Protein AF-A0A7K1LTD5-F1 (afdb_monomer)

Foldseek 3Di:
DEEEFDAFDADPPPRDTDHDDDPPDDDDQAREACLVVAEAEELEYYYHADDAAREYHAPHEYENPNEEYAEAHNHEYEHAHYEYCAEYHEEYQEYEYNYAYEHVAEYEYHHAAEYEAQEEDEYLAYYHYHHPYYHYNYYYYYNDDD

Structure (mmCIF, N/CA/C/O backbone):
data_AF-A0A7K1LTD5-F1
#
_entry.id   AF-A0A7K1LTD5-F1
#
loop_
_atom_site.group_PDB
_atom_site.id
_atom_site.type_symbol
_atom_site.label_atom_id
_atom_site.label_alt_id
_atom_site.label_comp_id
_atom_site.label_asym_id
_atom_site.label_entity_id
_atom_site.label_seq_id
_atom_site.pdbx_PDB_ins_code
_atom_site.Cartn_x
_atom_site.Cartn_y
_atom_site.Cartn_z
_atom_site.occupancy
_atom_site.B_iso_or_equiv
_atom_site.auth_seq_id
_atom_site.auth_comp_id
_atom_site.auth_asym_id
_atom_site.auth_atom_id
_atom_site.pdbx_PDB_model_num
ATOM 1 N N . LEU A 1 1 ? 5.982 10.758 5.565 1.00 96.06 1 LEU A N 1
ATOM 2 C CA . LEU A 1 1 ? 6.857 9.742 4.943 1.00 96.06 1 LEU A CA 1
ATOM 3 C C . LEU A 1 1 ? 6.566 9.716 3.449 1.00 96.06 1 LEU A C 1
ATOM 5 O O . LEU A 1 1 ? 5.401 9.625 3.089 1.00 96.06 1 LEU A O 1
ATOM 9 N N . ASN A 1 2 ? 7.588 9.840 2.602 1.00 97.12 2 ASN A N 1
ATOM 10 C CA . ASN A 1 2 ? 7.452 9.738 1.147 1.00 97.12 2 ASN A CA 1
ATOM 11 C C . ASN A 1 2 ? 8.400 8.646 0.652 1.00 97.12 2 ASN A C 1
ATOM 13 O O . ASN A 1 2 ? 9.583 8.683 0.981 1.00 97.12 2 ASN A O 1
ATOM 17 N N . ILE A 1 3 ? 7.879 7.695 -0.115 1.00 97.06 3 ILE A N 1
ATOM 18 C CA . ILE A 1 3 ? 8.631 6.577 -0.680 1.00 97.06 3 ILE A CA 1
ATOM 19 C C . ILE A 1 3 ? 8.418 6.594 -2.192 1.00 97.06 3 ILE A C 1
ATOM 21 O O . ILE A 1 3 ? 7.280 6.607 -2.657 1.00 97.06 3 ILE A O 1
ATOM 25 N N . VAL A 1 4 ? 9.508 6.600 -2.954 1.00 97.81 4 VAL A N 1
ATOM 26 C CA . VAL A 1 4 ? 9.491 6.495 -4.417 1.00 97.81 4 VAL A CA 1
ATOM 27 C C . VAL A 1 4 ? 10.386 5.327 -4.806 1.00 97.81 4 VAL A C 1
ATOM 29 O O . VAL A 1 4 ? 11.533 5.262 -4.373 1.00 97.81 4 VAL A O 1
ATOM 32 N N . THR A 1 5 ? 9.858 4.399 -5.597 1.00 96.56 5 THR A N 1
ATOM 33 C CA . THR A 1 5 ? 10.560 3.187 -6.034 1.00 96.56 5 THR A CA 1
ATOM 34 C C . THR A 1 5 ? 10.411 2.957 -7.531 1.00 96.56 5 THR A C 1
ATOM 36 O O . THR A 1 5 ? 9.515 3.506 -8.177 1.00 96.56 5 THR A O 1
ATOM 39 N N . GLY A 1 6 ? 11.323 2.158 -8.082 1.00 94.75 6 GLY A N 1
ATOM 40 C CA . GLY A 1 6 ? 11.500 1.994 -9.520 1.00 94.75 6 GLY A CA 1
ATOM 41 C C . GLY A 1 6 ? 12.453 3.032 -10.111 1.00 94.75 6 GLY A C 1
ATOM 42 O O . GLY A 1 6 ? 13.082 3.830 -9.405 1.00 94.75 6 GLY A O 1
ATOM 43 N N . ARG A 1 7 ? 12.561 3.022 -11.438 1.00 94.12 7 ARG A N 1
ATOM 44 C CA . ARG A 1 7 ? 13.466 3.894 -12.196 1.00 94.12 7 ARG A CA 1
ATOM 45 C C . ARG A 1 7 ? 12.773 5.227 -12.474 1.00 94.12 7 ARG A C 1
ATOM 47 O O . ARG A 1 7 ? 11.889 5.297 -13.321 1.00 94.12 7 ARG A O 1
ATOM 54 N N . ASN A 1 8 ? 13.178 6.276 -11.760 1.00 96.62 8 ASN A N 1
ATOM 55 C CA . ASN A 1 8 ? 12.505 7.577 -11.776 1.00 96.62 8 ASN A CA 1
ATOM 56 C C . ASN A 1 8 ? 13.487 8.739 -11.893 1.00 96.62 8 ASN A C 1
ATOM 58 O O . ASN A 1 8 ? 14.579 8.681 -11.329 1.00 96.62 8 ASN A O 1
ATOM 62 N N . ASP A 1 9 ? 13.039 9.813 -12.533 1.00 96.88 9 ASP A N 1
ATOM 63 C CA . ASP A 1 9 ? 13.539 11.157 -12.260 1.00 96.88 9 ASP A CA 1
ATOM 64 C C . ASP A 1 9 ? 12.668 11.757 -11.146 1.00 96.88 9 ASP A C 1
ATOM 66 O O . ASP A 1 9 ? 11.441 11.796 -11.264 1.00 96.88 9 ASP A O 1
ATOM 70 N N . VAL A 1 10 ? 13.286 12.168 -10.035 1.00 97.38 10 VAL A N 1
ATOM 71 C CA . VAL A 1 10 ? 12.576 12.678 -8.850 1.00 97.38 10 VAL A CA 1
ATOM 72 C C . VAL A 1 10 ? 12.950 14.134 -8.617 1.00 97.38 10 VAL A C 1
ATOM 74 O O . VAL A 1 10 ? 14.118 14.456 -8.406 1.00 97.38 10 VAL A O 1
ATOM 77 N N . GLN A 1 11 ? 11.954 15.017 -8.633 1.00 96.69 11 GLN A N 1
ATOM 78 C CA . GLN A 1 11 ? 12.154 16.427 -8.299 1.00 96.69 11 GLN A CA 1
ATOM 79 C C . GLN A 1 11 ? 12.475 16.576 -6.808 1.00 96.69 11 GLN A C 1
ATOM 81 O O . GLN A 1 11 ? 11.756 16.052 -5.962 1.00 96.69 11 GLN A O 1
ATOM 86 N N . ALA A 1 12 ? 13.554 17.280 -6.469 1.00 92.88 12 ALA A N 1
ATOM 87 C CA . ALA A 1 12 ? 14.058 17.330 -5.094 1.00 92.88 12 ALA A CA 1
ATOM 88 C C . ALA A 1 12 ? 13.129 18.073 -4.114 1.00 92.88 12 ALA A C 1
ATOM 90 O O . ALA A 1 12 ? 13.107 17.760 -2.927 1.00 92.88 12 ALA A O 1
ATOM 91 N N . ASP A 1 13 ? 12.371 19.050 -4.604 1.00 93.56 13 ASP A N 1
ATOM 92 C CA . ASP A 1 13 ? 11.492 19.920 -3.823 1.00 93.56 13 ASP A CA 1
ATOM 93 C C . ASP A 1 13 ? 10.087 19.328 -3.631 1.00 93.56 13 ASP A C 1
ATOM 95 O O . ASP A 1 13 ? 9.557 19.310 -2.521 1.00 93.56 13 ASP A O 1
ATOM 99 N N . SER A 1 14 ? 9.489 18.811 -4.703 1.00 93.69 14 SER A N 1
ATOM 100 C CA . SER A 1 14 ? 8.123 18.280 -4.719 1.00 93.69 14 SER A CA 1
ATOM 101 C C . SER A 1 14 ? 8.067 16.770 -4.478 1.00 93.69 14 SER A C 1
ATOM 103 O O . SER A 1 14 ? 7.018 16.211 -4.133 1.00 93.69 14 SER A O 1
ATOM 105 N N . LEU A 1 15 ? 9.197 16.083 -4.670 1.00 94.38 15 LEU A N 1
ATOM 106 C CA . LEU A 1 15 ? 9.303 14.627 -4.730 1.00 94.38 15 LEU A CA 1
ATOM 107 C C . LEU A 1 15 ? 8.423 14.015 -5.833 1.00 94.38 15 LEU A C 1
ATOM 109 O O . LEU A 1 15 ? 8.119 12.822 -5.781 1.00 94.38 15 LEU A O 1
ATOM 113 N N . GLN A 1 16 ? 7.975 14.810 -6.810 1.00 94.56 16 GLN A N 1
ATOM 114 C CA . GLN A 1 16 ? 7.241 14.303 -7.962 1.00 94.56 16 GLN A CA 1
ATOM 115 C C . GLN A 1 16 ? 8.140 13.332 -8.732 1.00 94.56 16 GLN A C 1
ATOM 117 O O . GLN A 1 16 ? 9.281 13.664 -9.057 1.00 94.56 16 GLN A O 1
ATOM 122 N N . ALA A 1 17 ? 7.623 12.129 -8.981 1.00 96.12 17 ALA A N 1
ATOM 123 C CA . ALA A 1 17 ? 8.336 11.061 -9.662 1.00 96.12 17 ALA A CA 1
ATOM 124 C C . ALA A 1 17 ? 7.844 10.947 -11.105 1.00 96.12 17 ALA A C 1
ATOM 126 O O . ALA A 1 17 ? 6.652 10.741 -11.338 1.00 96.12 17 ALA A O 1
ATOM 127 N N . THR A 1 18 ? 8.769 11.045 -12.053 1.00 95.81 18 THR A N 1
ATOM 128 C CA . THR A 1 18 ? 8.518 10.773 -13.467 1.00 95.81 18 THR A CA 1
ATOM 129 C C . THR A 1 18 ? 9.187 9.445 -13.825 1.00 95.81 18 THR A C 1
ATOM 131 O O . THR A 1 18 ? 10.414 9.345 -13.711 1.00 95.81 18 THR A O 1
ATOM 134 N N . PRO A 1 19 ? 8.427 8.417 -14.246 1.00 95.38 19 PRO A N 1
ATOM 135 C CA . PRO A 1 19 ? 9.000 7.132 -14.628 1.00 95.38 19 PRO A CA 1
ATOM 136 C C . PRO A 1 19 ? 9.976 7.281 -15.799 1.00 95.38 19 PRO A C 1
ATOM 138 O O . PRO A 1 19 ? 9.684 7.960 -16.785 1.00 95.38 19 PRO A O 1
ATOM 141 N N . ARG A 1 20 ? 11.120 6.600 -15.724 1.00 94.44 20 ARG A N 1
ATOM 142 C CA . ARG A 1 20 ? 12.072 6.493 -16.836 1.00 94.44 20 ARG A CA 1
ATOM 143 C C . ARG A 1 20 ? 11.725 5.287 -17.707 1.00 94.44 20 ARG A C 1
ATOM 145 O O . ARG A 1 20 ? 11.269 4.258 -17.212 1.00 94.44 20 ARG A O 1
ATOM 152 N N . ALA A 1 21 ? 11.994 5.391 -19.008 1.00 91.44 21 ALA A N 1
ATOM 153 C CA . ALA A 1 21 ? 11.824 4.277 -19.940 1.00 91.44 21 ALA A CA 1
ATOM 154 C C . ALA A 1 21 ? 12.672 3.070 -19.518 1.00 91.44 21 ALA A C 1
ATOM 156 O O . ALA A 1 21 ? 13.802 3.256 -19.063 1.00 91.44 21 ALA A O 1
ATOM 157 N N . ALA A 1 22 ? 12.150 1.852 -19.691 1.00 88.50 22 ALA A N 1
ATOM 158 C CA . ALA A 1 22 ? 12.885 0.616 -19.419 1.00 88.50 22 ALA A CA 1
ATOM 159 C C . ALA A 1 22 ? 14.226 0.592 -20.178 1.00 88.50 22 ALA A C 1
ATOM 161 O O . ALA A 1 22 ? 14.280 0.951 -21.350 1.00 88.50 22 ALA A O 1
ATOM 162 N N . ASP A 1 23 ? 15.303 0.172 -19.514 1.00 88.94 23 ASP A N 1
ATOM 163 C CA . ASP A 1 23 ? 16.643 0.012 -20.105 1.00 88.94 23 ASP A CA 1
ATOM 164 C C . ASP A 1 23 ? 16.991 -1.450 -20.420 1.00 88.94 23 ASP A C 1
ATOM 166 O O . ASP A 1 23 ? 18.111 -1.743 -20.828 1.00 88.94 23 ASP A O 1
ATOM 170 N N . GLY A 1 24 ? 16.031 -2.361 -20.246 1.00 88.75 24 GLY A N 1
ATOM 171 C CA . GLY A 1 24 ? 16.214 -3.789 -20.491 1.00 88.75 24 GLY A CA 1
ATOM 172 C C . GLY A 1 24 ? 16.905 -4.544 -19.354 1.00 88.75 24 GLY A C 1
ATOM 173 O O . GLY A 1 24 ? 17.174 -5.730 -19.528 1.00 88.75 24 GLY A O 1
ATOM 174 N N . SER A 1 25 ? 17.175 -3.911 -18.204 1.00 91.25 25 SER A N 1
ATOM 175 C CA . SER A 1 25 ? 17.629 -4.642 -17.019 1.00 91.25 25 SER A CA 1
ATOM 176 C C . SER A 1 25 ? 16.548 -5.597 -16.505 1.00 91.25 25 SER A C 1
ATOM 178 O O . SER A 1 25 ? 15.349 -5.345 -16.661 1.00 91.25 25 SER A O 1
ATOM 180 N N . GLU A 1 26 ? 16.964 -6.675 -15.840 1.00 92.81 26 GLU A N 1
ATOM 181 C CA . GLU A 1 26 ? 16.027 -7.529 -15.109 1.00 92.81 26 GLU A CA 1
ATOM 182 C C . GLU A 1 26 ? 15.292 -6.720 -14.035 1.00 92.81 26 GLU A C 1
ATOM 184 O O . GLU A 1 26 ? 15.887 -5.893 -13.339 1.00 92.81 26 GLU A O 1
ATOM 189 N N . LYS A 1 27 ? 13.985 -6.963 -13.913 1.00 93.19 27 LYS A N 1
ATOM 190 C CA . LYS A 1 27 ? 13.146 -6.311 -12.910 1.00 93.19 27 LYS A CA 1
ATOM 191 C C . LYS A 1 27 ? 13.160 -7.116 -11.612 1.00 93.19 27 LYS A C 1
ATOM 193 O O . LYS A 1 27 ? 13.033 -8.344 -11.671 1.00 93.19 27 LYS A O 1
ATOM 198 N N . PRO A 1 28 ? 13.241 -6.469 -10.439 1.00 94.62 28 PRO A N 1
ATOM 199 C CA . PRO A 1 28 ? 13.011 -7.166 -9.183 1.00 94.62 28 PRO A CA 1
ATOM 200 C C . PRO A 1 28 ? 11.557 -7.655 -9.103 1.00 94.62 28 PRO A C 1
ATOM 202 O 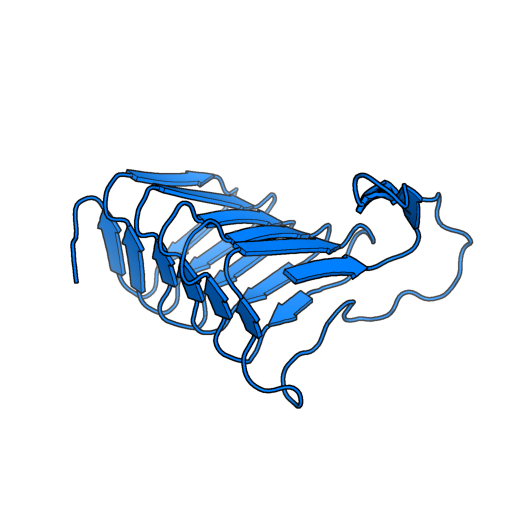O . PRO A 1 28 ? 10.661 -7.098 -9.733 1.00 94.62 28 PRO A O 1
ATOM 205 N N . GLN A 1 29 ? 11.301 -8.677 -8.284 1.00 95.25 29 GLN A N 1
ATOM 206 C CA . GLN A 1 29 ? 9.926 -9.131 -8.030 1.00 95.25 29 GLN A CA 1
ATOM 207 C C . GLN A 1 29 ? 9.130 -8.103 -7.218 1.00 95.25 29 GLN A C 1
ATOM 209 O O . GLN A 1 29 ? 7.948 -7.876 -7.473 1.00 95.25 29 GLN A O 1
ATOM 214 N N . LEU A 1 30 ? 9.789 -7.485 -6.234 1.00 97.19 30 LEU A N 1
ATOM 215 C CA . LEU A 1 30 ? 9.204 -6.501 -5.335 1.00 97.19 30 LEU A CA 1
ATOM 216 C C . LEU A 1 30 ? 10.056 -5.233 -5.319 1.00 97.19 30 LEU A C 1
ATOM 218 O O . LEU A 1 30 ? 11.272 -5.294 -5.150 1.00 97.19 30 LEU A O 1
ATOM 222 N N . ALA A 1 31 ? 9.398 -4.086 -5.439 1.00 95.94 31 ALA A N 1
ATOM 223 C CA . ALA A 1 31 ? 9.984 -2.769 -5.239 1.00 95.94 31 ALA A CA 1
ATOM 224 C C . ALA A 1 31 ? 10.191 -2.489 -3.746 1.00 95.94 31 ALA A C 1
ATOM 226 O O . ALA A 1 31 ? 11.135 -1.806 -3.356 1.00 95.94 31 ALA A O 1
ATOM 227 N N . ILE A 1 32 ? 9.293 -3.022 -2.912 1.00 96.50 32 ILE A N 1
ATOM 228 C CA . ILE A 1 32 ? 9.342 -2.938 -1.454 1.00 96.50 32 ILE A CA 1
ATOM 229 C C . ILE A 1 32 ? 8.902 -4.283 -0.889 1.00 96.50 32 ILE A C 1
ATOM 231 O O . ILE A 1 32 ? 7.855 -4.807 -1.274 1.00 96.50 32 ILE A O 1
ATOM 235 N N . ASP A 1 33 ? 9.664 -4.784 0.077 1.00 96.75 33 ASP A N 1
ATOM 236 C CA . ASP A 1 33 ? 9.241 -5.845 0.980 1.00 96.75 33 ASP A CA 1
ATOM 237 C C . ASP A 1 33 ? 9.504 -5.411 2.425 1.00 96.75 33 ASP A C 1
ATOM 239 O O . ASP A 1 33 ? 10.648 -5.344 2.874 1.00 96.75 33 ASP A O 1
ATOM 243 N N . SER A 1 34 ? 8.439 -5.075 3.153 1.00 95.00 34 SER A N 1
ATOM 244 C CA . SER A 1 34 ? 8.548 -4.568 4.523 1.00 95.00 34 SER A CA 1
ATOM 245 C C . SER A 1 34 ? 8.539 -5.666 5.593 1.00 95.00 34 SER A C 1
ATOM 247 O O . SER A 1 34 ? 8.468 -5.342 6.777 1.00 95.00 34 SER A O 1
ATOM 249 N N . SER A 1 35 ? 8.610 -6.954 5.229 1.00 93.69 35 SER A N 1
ATOM 250 C CA . SER A 1 35 ? 8.456 -8.065 6.187 1.00 93.69 35 SER A CA 1
ATOM 251 C C . SER A 1 35 ? 9.480 -8.073 7.319 1.00 93.69 35 SER A C 1
ATOM 253 O O . SER A 1 35 ? 9.188 -8.575 8.399 1.00 93.69 35 SER A O 1
ATOM 255 N N . ALA A 1 36 ? 10.669 -7.515 7.086 1.00 92.31 36 ALA A N 1
ATOM 256 C CA . ALA A 1 36 ? 11.726 -7.391 8.090 1.00 92.31 36 ALA A CA 1
ATOM 257 C C . ALA A 1 36 ? 11.823 -5.984 8.710 1.00 92.31 36 ALA A C 1
ATOM 259 O O . ALA A 1 36 ? 12.658 -5.761 9.581 1.00 92.31 36 ALA A O 1
ATOM 260 N N . LEU A 1 37 ? 11.007 -5.028 8.249 1.00 89.06 37 LEU A N 1
ATOM 261 C CA . LEU A 1 37 ? 11.137 -3.607 8.594 1.00 89.06 37 LEU A CA 1
ATOM 262 C C . LEU A 1 37 ? 10.178 -3.161 9.708 1.00 89.06 37 LEU A C 1
ATOM 264 O O . LEU A 1 37 ? 10.314 -2.052 10.219 1.00 89.06 37 LEU A O 1
ATOM 268 N N . GLY A 1 38 ? 9.224 -4.012 10.096 1.00 90.50 38 GLY A N 1
ATOM 269 C CA . GLY A 1 38 ? 8.146 -3.631 11.006 1.00 90.50 38 GLY A CA 1
ATOM 270 C C . GLY A 1 38 ? 7.137 -2.697 10.331 1.00 90.50 38 GLY A C 1
ATOM 271 O O . GLY A 1 38 ? 6.930 -2.768 9.118 1.00 90.50 38 GLY A O 1
ATOM 272 N N . GLY A 1 39 ? 6.476 -1.852 11.125 1.00 94.88 39 GLY A N 1
ATOM 273 C CA . GLY A 1 39 ? 5.449 -0.931 10.632 1.00 94.88 39 GLY A CA 1
ATOM 274 C C . GLY A 1 39 ? 5.982 0.424 10.145 1.00 94.88 39 GLY A C 1
ATOM 275 O O . GLY A 1 39 ? 7.080 0.853 10.494 1.00 94.88 39 GLY A O 1
ATOM 276 N N . MET A 1 40 ? 5.172 1.125 9.354 1.00 96.50 40 MET A N 1
ATOM 277 C CA . MET A 1 40 ? 5.415 2.481 8.858 1.00 96.50 40 MET A CA 1
ATOM 278 C C . MET A 1 40 ? 4.468 3.469 9.537 1.00 96.50 40 MET A C 1
ATOM 280 O O . MET A 1 40 ? 3.263 3.439 9.301 1.00 96.50 40 MET A O 1
ATOM 284 N N . TYR A 1 41 ? 5.021 4.392 10.323 1.00 97.25 41 TYR A N 1
ATOM 285 C CA . TYR A 1 41 ? 4.253 5.361 11.108 1.00 97.25 41 TYR A CA 1
ATOM 286 C C . TYR A 1 41 ? 4.710 6.788 10.783 1.00 97.25 41 TYR A C 1
ATOM 288 O O . TYR A 1 41 ? 5.897 7.099 10.888 1.00 97.25 41 TYR A O 1
ATOM 296 N N . ALA A 1 42 ? 3.795 7.665 10.364 1.00 98.31 42 ALA A N 1
ATOM 297 C CA . ALA A 1 42 ? 4.104 9.065 10.051 1.00 98.31 42 ALA A CA 1
ATOM 298 C C . ALA A 1 42 ? 2.862 9.964 10.154 1.00 98.31 42 ALA A C 1
ATOM 300 O O . ALA A 1 42 ? 1.751 9.465 10.235 1.00 98.31 42 ALA A O 1
ATOM 301 N N . GLY A 1 43 ? 3.022 11.292 10.080 1.00 98.44 43 GLY A N 1
ATOM 302 C CA . GLY A 1 43 ? 1.868 12.207 10.011 1.00 98.44 43 GLY A CA 1
ATOM 303 C C . GLY A 1 43 ? 0.999 11.982 8.765 1.00 98.44 43 GLY A C 1
ATOM 304 O O . GLY A 1 43 ? -0.220 11.943 8.864 1.00 98.44 43 GLY A O 1
ATOM 305 N N . ALA A 1 44 ? 1.639 11.761 7.616 1.00 98.44 44 ALA A N 1
ATOM 306 C CA . ALA A 1 44 ? 1.027 11.336 6.357 1.00 98.44 44 ALA A CA 1
ATOM 307 C C . ALA A 1 44 ? 2.002 10.423 5.597 1.00 98.44 44 ALA A C 1
ATOM 309 O O . ALA A 1 44 ? 3.228 10.536 5.770 1.00 98.44 44 ALA A O 1
ATOM 310 N N . ILE A 1 45 ? 1.479 9.530 4.756 1.00 98.69 45 ILE A N 1
ATOM 311 C CA . ILE A 1 45 ? 2.264 8.539 4.010 1.00 98.69 45 ILE A CA 1
ATOM 312 C C . ILE A 1 45 ? 1.942 8.641 2.518 1.00 98.69 45 ILE A C 1
ATOM 314 O O . ILE A 1 45 ? 0.781 8.601 2.120 1.00 98.69 45 ILE A O 1
ATOM 318 N N . ARG A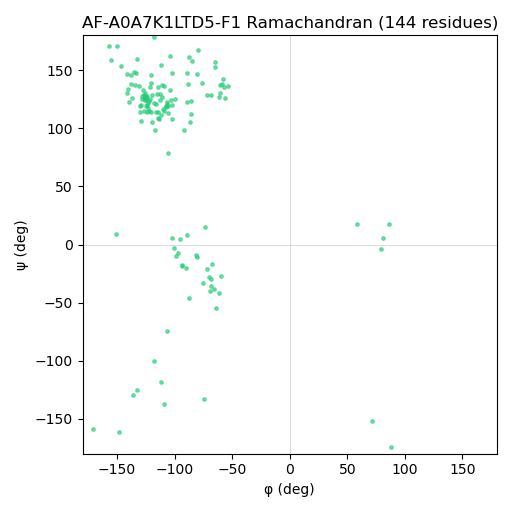 1 46 ? 2.984 8.747 1.688 1.00 98.38 46 ARG A N 1
ATOM 319 C CA . ARG A 1 46 ? 2.893 8.647 0.228 1.00 98.38 46 ARG A CA 1
ATOM 320 C C . ARG A 1 46 ? 3.861 7.590 -0.290 1.00 98.38 46 ARG A C 1
ATOM 322 O O . ARG A 1 46 ? 5.045 7.646 0.040 1.00 98.38 46 ARG A O 1
ATOM 329 N N . LEU A 1 47 ? 3.378 6.681 -1.127 1.00 98.38 47 LEU A N 1
ATOM 330 C CA . LEU A 1 47 ? 4.171 5.652 -1.792 1.00 98.38 47 LEU A CA 1
ATOM 331 C C . LEU A 1 47 ? 3.897 5.691 -3.293 1.00 98.38 47 LEU A C 1
ATOM 333 O O . LEU A 1 47 ? 2.743 5.652 -3.704 1.00 98.38 47 LEU A O 1
ATOM 337 N N . VAL A 1 48 ? 4.960 5.762 -4.092 1.00 98.38 48 VAL A N 1
ATOM 338 C CA . VAL A 1 48 ? 4.895 5.691 -5.555 1.00 98.38 48 VAL A CA 1
ATOM 339 C C . VAL A 1 48 ? 5.854 4.603 -6.038 1.00 98.38 48 VAL A C 1
ATOM 341 O O . VAL A 1 48 ? 7.066 4.714 -5.854 1.00 98.38 48 VAL A O 1
ATOM 344 N N . GLY A 1 49 ? 5.326 3.540 -6.636 1.00 97.44 49 GLY A N 1
ATOM 345 C CA . GLY A 1 49 ? 6.084 2.488 -7.308 1.00 97.44 49 GLY A CA 1
ATOM 346 C C . GLY A 1 49 ? 5.780 2.512 -8.796 1.00 97.44 49 GLY A C 1
ATOM 347 O O . GLY A 1 49 ? 4.677 2.170 -9.206 1.00 97.44 49 GLY A O 1
ATOM 348 N N . THR A 1 50 ? 6.739 2.936 -9.611 1.00 96.62 50 THR A N 1
ATOM 349 C CA . THR A 1 50 ? 6.486 3.244 -11.031 1.00 96.62 50 THR A CA 1
ATOM 350 C C . THR A 1 50 ? 6.833 2.117 -11.993 1.00 96.62 50 THR A C 1
ATOM 352 O O . THR A 1 50 ? 6.565 2.203 -13.193 1.00 96.62 50 THR A O 1
ATOM 355 N N . GLU A 1 51 ? 7.456 1.052 -11.496 1.00 95.69 51 GLU A N 1
ATOM 356 C CA . GLU A 1 51 ? 7.950 -0.014 -12.350 1.00 95.69 51 GLU A CA 1
ATOM 357 C C . GLU A 1 51 ? 6.851 -1.039 -12.649 1.00 95.69 51 GLU A C 1
ATOM 359 O O . GLU A 1 51 ? 6.388 -1.765 -11.774 1.00 95.69 51 GLU A O 1
ATOM 364 N N . GLN A 1 52 ? 6.425 -1.081 -13.914 1.00 94.75 52 GLN A N 1
ATOM 365 C CA . GLN A 1 52 ? 5.322 -1.928 -14.376 1.00 94.75 52 GLN A CA 1
ATOM 366 C C . GLN A 1 52 ? 5.557 -3.407 -14.052 1.00 94.75 52 GLN A C 1
ATOM 368 O O . GLN A 1 52 ? 6.585 -3.969 -14.455 1.00 94.75 52 GLN A O 1
ATOM 373 N N . GLY A 1 53 ? 4.591 -4.023 -13.370 1.00 94.50 53 GLY A N 1
ATOM 374 C CA . GLY A 1 53 ? 4.603 -5.427 -12.954 1.00 94.50 53 GLY A CA 1
ATOM 375 C C . GLY A 1 53 ? 5.451 -5.729 -11.714 1.00 94.50 53 GLY A C 1
ATOM 376 O O . GLY A 1 53 ? 5.446 -6.866 -11.248 1.00 94.50 53 GLY A O 1
ATOM 377 N N . VAL A 1 54 ? 6.161 -4.745 -11.155 1.00 97.81 54 VAL A N 1
ATOM 378 C CA . VAL A 1 54 ? 6.937 -4.927 -9.923 1.00 97.81 54 VAL A CA 1
ATOM 379 C C . VAL A 1 54 ? 6.025 -4.706 -8.719 1.00 97.81 54 VAL A C 1
ATOM 381 O O . VAL A 1 54 ? 5.391 -3.660 -8.586 1.00 97.81 54 VAL A O 1
ATOM 384 N N . GLY A 1 55 ? 5.939 -5.704 -7.840 1.00 98.12 55 GLY A N 1
ATOM 385 C CA . GLY A 1 55 ? 5.013 -5.682 -6.711 1.00 98.12 55 GLY A CA 1
ATOM 386 C C . GLY A 1 55 ? 5.488 -4.843 -5.522 1.00 98.12 55 GLY A C 1
ATOM 387 O O . GLY A 1 55 ? 6.652 -4.470 -5.401 1.00 98.12 55 GLY A O 1
ATOM 388 N N . VAL A 1 56 ? 4.578 -4.584 -4.592 1.00 98.50 56 VAL A N 1
ATOM 389 C CA . VAL A 1 56 ? 4.823 -3.901 -3.319 1.00 98.50 56 VAL A CA 1
ATOM 390 C C . VAL A 1 56 ? 4.211 -4.745 -2.204 1.00 98.50 56 VAL A C 1
ATOM 392 O O . VAL A 1 56 ? 3.002 -4.968 -2.187 1.00 98.50 56 VAL A O 1
ATOM 395 N N . ARG A 1 57 ? 5.033 -5.213 -1.257 1.00 98.44 57 ARG A N 1
ATOM 396 C CA . ARG A 1 57 ? 4.590 -5.965 -0.076 1.00 98.44 57 ARG A CA 1
ATOM 397 C C . ARG A 1 57 ? 4.840 -5.161 1.196 1.00 98.44 57 ARG A C 1
ATOM 399 O O . ARG A 1 57 ? 5.972 -5.025 1.652 1.00 98.44 57 ARG A O 1
ATOM 406 N N . LEU A 1 58 ? 3.762 -4.666 1.791 1.00 98.00 58 LEU A N 1
ATOM 407 C CA . LEU A 1 58 ? 3.759 -3.904 3.038 1.00 98.00 58 LEU A CA 1
ATOM 408 C C . LEU A 1 58 ? 3.220 -4.821 4.138 1.00 98.00 58 LEU A C 1
ATOM 410 O O . LEU A 1 58 ? 2.038 -4.806 4.462 1.00 98.00 58 LEU A O 1
ATOM 414 N N . ALA A 1 59 ? 4.091 -5.700 4.626 1.00 97.06 59 ALA A N 1
ATOM 415 C CA . ALA A 1 59 ? 3.762 -6.766 5.570 1.00 97.06 59 ALA A CA 1
ATOM 416 C C . ALA A 1 59 ? 3.677 -6.303 7.037 1.00 97.06 59 ALA A C 1
ATOM 418 O O . ALA A 1 59 ? 3.229 -7.072 7.883 1.00 97.06 59 ALA A O 1
ATOM 419 N N . GLY A 1 60 ? 4.106 -5.077 7.341 1.00 97.00 60 GLY A N 1
ATOM 420 C CA . GLY A 1 60 ? 3.925 -4.458 8.654 1.00 97.00 60 GLY A CA 1
ATOM 421 C C . GLY A 1 60 ? 2.817 -3.409 8.645 1.00 97.00 60 GLY A C 1
ATOM 422 O O . GLY A 1 60 ? 2.433 -2.913 7.586 1.00 97.00 60 GLY A O 1
ATOM 423 N N . ASP A 1 61 ? 2.334 -3.062 9.835 1.00 97.31 61 ASP A N 1
ATOM 424 C CA . ASP A 1 61 ? 1.285 -2.064 10.032 1.00 97.31 61 ASP A CA 1
ATOM 425 C C . ASP A 1 61 ? 1.664 -0.709 9.433 1.00 97.31 61 ASP A C 1
ATOM 427 O O . ASP A 1 61 ? 2.767 -0.205 9.634 1.00 97.31 61 ASP A O 1
ATOM 431 N N . MET A 1 62 ? 0.726 -0.076 8.742 1.00 98.06 62 MET A N 1
ATOM 432 C CA . MET A 1 62 ? 0.870 1.282 8.240 1.00 98.06 62 MET A CA 1
ATOM 433 C C . MET A 1 62 ? -0.070 2.220 8.994 1.00 98.06 62 MET A C 1
ATOM 435 O O . MET A 1 62 ? -1.272 1.976 9.038 1.00 98.06 62 MET A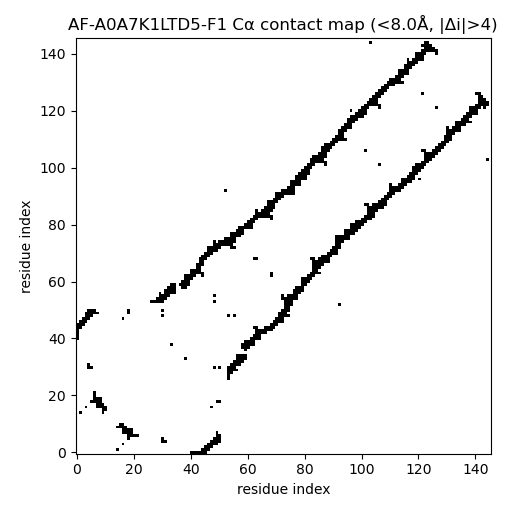 O 1
ATOM 439 N N . ALA A 1 63 ? 0.440 3.320 9.550 1.00 98.31 63 ALA A N 1
ATOM 440 C CA . ALA A 1 63 ? -0.408 4.314 10.199 1.00 98.31 63 ALA A CA 1
ATOM 441 C C . ALA A 1 63 ? -0.027 5.760 9.853 1.00 98.31 63 ALA A C 1
ATOM 443 O O . ALA A 1 63 ? 1.111 6.190 10.066 1.00 98.31 63 ALA A O 1
ATOM 444 N N . ALA A 1 64 ? -1.008 6.526 9.373 1.00 98.69 64 ALA A N 1
ATOM 445 C CA . ALA A 1 64 ? -0.912 7.969 9.193 1.00 98.69 64 ALA A CA 1
ATOM 446 C C . ALA A 1 64 ? -1.658 8.695 10.323 1.00 98.69 64 ALA A C 1
ATOM 448 O O . ALA A 1 64 ? -2.887 8.685 10.383 1.00 98.69 64 ALA A O 1
ATOM 449 N N . SER A 1 65 ? -0.910 9.315 11.237 1.00 97.38 65 SER A N 1
ATOM 450 C CA . SER A 1 65 ? -1.425 9.819 12.516 1.00 97.38 65 SER A CA 1
ATOM 451 C C . SER A 1 65 ? -2.122 11.177 12.447 1.00 97.38 65 SER A C 1
ATOM 453 O O . SER A 1 65 ? -2.670 11.616 13.452 1.00 97.38 65 SER A O 1
ATOM 455 N N . GLY A 1 66 ? -2.061 11.883 11.318 1.00 93.94 66 GLY A N 1
ATOM 456 C CA . GLY A 1 66 ? -2.689 13.202 11.183 1.00 93.94 66 GLY A CA 1
ATOM 457 C C . GLY A 1 66 ? -3.124 13.548 9.765 1.00 93.94 66 GLY A C 1
ATOM 458 O O . GLY A 1 66 ? -3.461 14.695 9.497 1.00 93.94 66 GLY A O 1
ATOM 459 N N . GLY A 1 67 ? -3.077 12.588 8.848 1.00 97.50 67 GLY A N 1
ATOM 460 C CA . GLY A 1 67 ? -3.356 12.821 7.444 1.00 97.50 67 GLY A CA 1
ATOM 461 C C . GLY A 1 67 ? -3.444 11.521 6.670 1.00 97.50 67 GLY A C 1
ATOM 462 O O . GLY A 1 67 ? -3.678 10.450 7.232 1.00 97.50 67 GLY A O 1
ATOM 463 N N . ASP A 1 68 ? -3.246 11.642 5.367 1.00 98.69 68 ASP A N 1
ATOM 464 C CA . ASP A 1 68 ? -3.644 10.609 4.420 1.00 98.69 68 ASP A CA 1
ATOM 465 C C . ASP A 1 68 ? -2.601 9.501 4.262 1.00 98.69 68 ASP A C 1
ATOM 467 O O . ASP A 1 68 ? -1.393 9.707 4.449 1.00 98.69 68 ASP A O 1
ATOM 471 N N . ILE A 1 69 ? -3.076 8.346 3.804 1.00 98.88 69 ILE A N 1
ATOM 472 C CA . ILE A 1 69 ? -2.254 7.324 3.157 1.00 98.88 69 ILE A CA 1
ATOM 473 C C . ILE A 1 69 ? -2.567 7.359 1.660 1.00 98.88 69 ILE A C 1
ATOM 475 O O . ILE A 1 69 ? -3.706 7.152 1.248 1.00 98.88 69 ILE A O 1
ATOM 479 N N . ARG A 1 70 ? -1.551 7.606 0.830 1.00 98.81 70 ARG A N 1
ATOM 480 C CA . ARG A 1 70 ? -1.652 7.574 -0.636 1.00 98.81 70 ARG A CA 1
ATOM 481 C C . ARG A 1 70 ? -0.660 6.573 -1.217 1.00 98.81 70 ARG A C 1
ATOM 483 O O . ARG A 1 70 ? 0.540 6.703 -0.978 1.00 98.81 70 ARG A O 1
ATOM 490 N N . ILE A 1 71 ? -1.142 5.608 -1.990 1.00 98.75 71 ILE A N 1
ATOM 491 C CA . ILE A 1 71 ? -0.333 4.562 -2.620 1.00 98.75 71 ILE A CA 1
ATOM 492 C C . ILE A 1 71 ? -0.661 4.509 -4.112 1.00 98.75 71 ILE A C 1
ATOM 494 O O . ILE A 1 71 ? -1.818 4.336 -4.480 1.00 98.75 71 ILE A O 1
ATOM 498 N N . ASP A 1 72 ? 0.360 4.631 -4.951 1.00 98.56 72 ASP A N 1
ATOM 499 C CA . ASP A 1 72 ? 0.300 4.402 -6.395 1.00 98.56 72 ASP A CA 1
ATOM 500 C C . ASP A 1 72 ? 1.358 3.351 -6.749 1.00 98.56 72 ASP A C 1
ATOM 502 O O . ASP A 1 72 ? 2.551 3.577 -6.535 1.00 98.56 72 ASP A O 1
ATOM 506 N N . ALA A 1 73 ? 0.935 2.173 -7.201 1.00 98.19 73 ALA A N 1
ATOM 507 C CA . ALA A 1 73 ? 1.819 1.061 -7.522 1.00 98.19 73 ALA A CA 1
ATOM 508 C C . ALA A 1 73 ? 1.520 0.505 -8.919 1.00 98.19 73 ALA A C 1
ATOM 510 O O . ALA A 1 73 ? 0.464 -0.050 -9.183 1.00 98.19 73 ALA A O 1
ATOM 511 N N . SER A 1 74 ? 2.503 0.535 -9.810 1.00 97.19 74 SER A N 1
ATOM 512 C CA . SER A 1 74 ? 2.407 -0.018 -11.169 1.00 97.19 74 SER A CA 1
ATOM 513 C C . SER A 1 74 ? 2.439 -1.558 -11.227 1.00 97.19 74 SER A C 1
ATOM 515 O O . SER A 1 74 ? 2.657 -2.144 -12.285 1.00 97.19 74 SER A O 1
ATOM 517 N N . GLY A 1 75 ? 2.242 -2.229 -10.095 1.00 98.31 75 GLY A N 1
ATOM 518 C CA . GLY A 1 75 ? 2.189 -3.681 -9.967 1.00 98.31 75 GLY A CA 1
ATOM 519 C C . GLY A 1 75 ? 1.234 -4.088 -8.849 1.00 98.31 75 GLY A C 1
ATOM 520 O O . GLY A 1 75 ? 0.379 -3.307 -8.427 1.00 98.31 75 GLY A O 1
ATOM 521 N N . LYS A 1 76 ? 1.363 -5.324 -8.363 1.00 98.75 76 LYS A N 1
ATOM 522 C CA . LYS A 1 76 ? 0.523 -5.839 -7.275 1.00 98.75 76 LYS A CA 1
ATOM 523 C C . LYS A 1 76 ? 0.891 -5.205 -5.933 1.00 98.75 76 LYS A C 1
ATOM 525 O O . LYS A 1 76 ? 2.047 -5.269 -5.521 1.00 98.75 76 LYS A O 1
ATOM 530 N N . LEU A 1 77 ? -0.097 -4.684 -5.215 1.00 98.81 77 LEU A N 1
ATOM 531 C CA . LEU A 1 77 ? 0.017 -4.232 -3.833 1.00 98.81 77 LEU A CA 1
ATOM 532 C C . LEU A 1 77 ? -0.524 -5.304 -2.880 1.00 98.81 77 LEU A C 1
ATOM 534 O O . LEU A 1 77 ? -1.682 -5.688 -2.979 1.00 98.81 77 LEU A O 1
ATOM 538 N N . SER A 1 78 ? 0.287 -5.730 -1.916 1.00 98.75 78 SER A N 1
ATOM 539 C CA . SER A 1 78 ? -0.143 -6.521 -0.760 1.00 98.75 78 SER A CA 1
ATOM 540 C C . SER A 1 78 ? 0.058 -5.695 0.503 1.00 98.75 78 SER A C 1
ATOM 542 O O . SER A 1 78 ? 1.196 -5.425 0.890 1.00 98.75 78 SER A O 1
ATOM 544 N N . LEU A 1 79 ? -1.037 -5.333 1.163 1.00 98.50 79 LEU A N 1
ATOM 545 C CA . LEU A 1 79 ? -1.058 -4.492 2.354 1.00 98.50 79 LEU A CA 1
ATOM 546 C C . LEU A 1 79 ? -1.517 -5.310 3.563 1.00 98.50 79 LEU A C 1
ATOM 548 O O . LEU A 1 79 ? -2.527 -6.007 3.490 1.00 98.50 79 LEU A O 1
ATOM 552 N N . ALA A 1 80 ? -0.765 -5.250 4.660 1.00 98.31 80 ALA A N 1
ATOM 553 C CA . ALA A 1 80 ? -1.183 -5.772 5.956 1.00 98.31 80 ALA A CA 1
ATOM 554 C C . ALA A 1 80 ? -2.234 -4.835 6.584 1.00 98.31 80 ALA A C 1
ATOM 556 O O . ALA A 1 80 ? -3.201 -4.455 5.927 1.00 98.31 80 ALA A O 1
ATOM 557 N N . GLN A 1 81 ? -2.085 -4.476 7.858 1.00 98.44 81 GLN A N 1
ATOM 558 C CA . GLN A 1 81 ? -2.971 -3.516 8.508 1.00 98.44 81 GLN A CA 1
ATOM 559 C C . GLN A 1 81 ? -2.634 -2.082 8.075 1.00 98.44 81 GLN A C 1
ATOM 561 O O . GLN A 1 81 ? -1.461 -1.717 7.993 1.00 98.44 81 GLN A O 1
ATOM 566 N N . ALA A 1 82 ? -3.653 -1.255 7.837 1.00 98.56 82 ALA A N 1
ATOM 567 C CA . ALA A 1 82 ? -3.486 0.160 7.523 1.00 98.56 82 ALA A CA 1
ATOM 568 C C . ALA A 1 82 ? -4.516 1.038 8.245 1.00 98.56 82 ALA A C 1
ATOM 570 O O . ALA A 1 82 ? -5.695 0.703 8.312 1.00 98.56 82 ALA A O 1
ATOM 571 N N . SER A 1 83 ? -4.084 2.185 8.764 1.00 98.50 83 SER A N 1
ATOM 572 C CA . SER A 1 83 ? -4.958 3.166 9.409 1.00 98.50 83 SER A CA 1
ATOM 573 C C . SER A 1 83 ? -4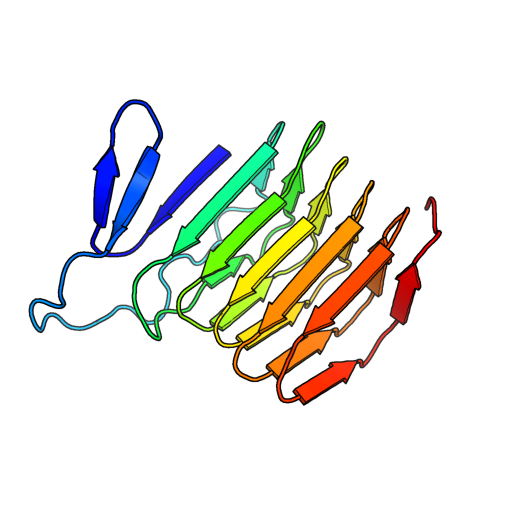.552 4.586 9.031 1.00 98.50 83 SER A C 1
ATOM 575 O O . SER A 1 83 ? -3.413 4.996 9.242 1.00 98.50 83 SER A O 1
ATOM 577 N N . SER A 1 84 ? -5.475 5.353 8.466 1.00 98.50 84 SER A N 1
ATOM 578 C CA . SER A 1 84 ? -5.288 6.778 8.200 1.00 98.50 84 SER A CA 1
ATOM 579 C C . SER A 1 84 ? -6.258 7.590 9.045 1.00 98.50 84 SER A C 1
ATOM 581 O O . SER A 1 84 ? -7.434 7.254 9.114 1.00 98.50 84 SER A O 1
ATOM 583 N N . GLN A 1 85 ? -5.785 8.673 9.665 1.00 98.31 85 GLN A N 1
ATOM 584 C CA . GLN A 1 85 ? -6.670 9.679 10.269 1.00 98.31 85 GLN A CA 1
ATOM 585 C C . GLN A 1 85 ? -7.409 10.522 9.214 1.00 98.31 85 GLN A C 1
ATOM 587 O O . GLN A 1 85 ? -8.441 11.106 9.523 1.00 98.31 85 GLN A O 1
ATOM 592 N N . GLY A 1 86 ? -6.888 10.585 7.986 1.00 98.50 86 GLY A N 1
ATOM 593 C CA . GLY A 1 86 ? -7.522 11.234 6.841 1.00 98.50 86 GLY A CA 1
ATOM 594 C C . GLY A 1 86 ? -8.018 10.220 5.810 1.00 98.50 86 GLY A C 1
ATOM 595 O O . GLY A 1 86 ? -8.593 9.183 6.155 1.00 98.50 86 GLY A O 1
ATOM 596 N N . ASP A 1 87 ? -7.778 10.529 4.539 1.00 98.75 87 ASP A N 1
ATOM 597 C CA . ASP A 1 87 ? -8.164 9.675 3.420 1.00 98.75 87 ASP A CA 1
ATOM 598 C C . ASP A 1 87 ? -7.171 8.524 3.201 1.00 98.75 87 ASP A C 1
ATOM 600 O O . ASP A 1 87 ? -5.950 8.674 3.310 1.00 98.75 87 ASP A O 1
ATOM 604 N N . LEU A 1 88 ? -7.697 7.386 2.751 1.00 98.81 88 LEU A N 1
ATOM 605 C CA . LEU A 1 88 ? -6.920 6.302 2.157 1.00 98.81 88 LEU A CA 1
ATOM 606 C C . LEU A 1 88 ? -7.148 6.310 0.644 1.00 98.81 88 LEU A C 1
ATOM 608 O O . LEU A 1 88 ? -8.271 6.104 0.192 1.00 98.81 88 LEU A O 1
ATOM 612 N N . LYS A 1 89 ? -6.092 6.498 -0.150 1.00 98.94 89 LYS A N 1
ATOM 613 C CA . LYS A 1 89 ? -6.159 6.417 -1.618 1.00 98.94 89 LYS A CA 1
ATOM 614 C C . LYS A 1 89 ? -5.159 5.398 -2.134 1.00 98.94 89 LYS A C 1
ATOM 616 O O . LYS A 1 89 ? -3.961 5.550 -1.910 1.00 98.94 89 LYS A O 1
ATOM 621 N N . ILE A 1 90 ? -5.645 4.376 -2.826 1.00 98.94 90 ILE A N 1
ATOM 622 C CA . ILE A 1 90 ? -4.835 3.296 -3.386 1.00 98.94 90 ILE A CA 1
ATOM 623 C C . ILE A 1 90 ? -5.137 3.182 -4.879 1.00 98.94 90 ILE A C 1
ATOM 625 O O . ILE A 1 90 ? -6.292 3.044 -5.269 1.00 98.94 90 ILE A O 1
ATOM 629 N N . ALA A 1 91 ? -4.097 3.200 -5.705 1.00 98.88 91 ALA A N 1
ATOM 630 C CA . ALA A 1 91 ? -4.141 2.811 -7.105 1.00 98.88 91 ALA A CA 1
ATOM 631 C C . ALA A 1 91 ? -3.087 1.725 -7.337 1.00 98.88 91 ALA A C 1
ATOM 633 O O . ALA A 1 91 ? -1.918 1.926 -7.003 1.00 98.88 91 ALA A O 1
ATOM 634 N N . ALA A 1 92 ? -3.487 0.569 -7.867 1.00 98.81 92 ALA A N 1
ATOM 635 C CA . ALA A 1 92 ? -2.539 -0.483 -8.214 1.00 98.81 92 ALA A CA 1
ATOM 636 C C . ALA A 1 92 ? -2.996 -1.347 -9.396 1.00 98.81 92 ALA A C 1
ATOM 638 O O . ALA A 1 92 ? -4.150 -1.275 -9.817 1.00 98.81 92 ALA A O 1
ATOM 639 N N . GLN A 1 93 ? -2.117 -2.211 -9.912 1.00 98.44 93 GLN A N 1
ATOM 640 C CA . GLN A 1 93 ? -2.537 -3.234 -10.877 1.00 98.44 93 GLN A CA 1
ATOM 641 C C . GLN A 1 93 ? -3.521 -4.208 -10.213 1.00 98.44 93 GLN A C 1
ATOM 643 O O . GLN A 1 93 ? -4.662 -4.326 -10.645 1.00 98.44 93 GLN A O 1
ATOM 648 N N . ALA A 1 94 ? -3.116 -4.799 -9.091 1.00 98.81 94 ALA A N 1
ATOM 649 C CA . ALA A 1 94 ? -3.944 -5.634 -8.221 1.00 98.81 94 ALA A CA 1
ATOM 650 C C . ALA A 1 94 ? -3.738 -5.204 -6.763 1.00 98.81 94 ALA A C 1
ATOM 652 O O . ALA A 1 94 ? -2.639 -4.773 -6.404 1.00 98.81 94 ALA A O 1
ATOM 653 N N . VAL A 1 95 ? -4.766 -5.314 -5.923 1.00 98.94 95 VAL A N 1
ATOM 654 C CA . VAL A 1 95 ? -4.725 -4.914 -4.508 1.00 98.94 95 VAL A CA 1
ATOM 655 C C . VAL A 1 95 ? -5.177 -6.069 -3.622 1.00 98.94 95 VAL A C 1
ATOM 657 O O . VAL A 1 95 ? -6.280 -6.578 -3.766 1.00 98.94 95 VAL A O 1
ATOM 660 N N . GLU A 1 96 ? -4.353 -6.433 -2.643 1.00 98.88 96 GLU A N 1
ATOM 661 C CA . GLU A 1 96 ? -4.713 -7.346 -1.560 1.00 98.88 96 GLU A CA 1
ATOM 662 C C . GLU A 1 96 ? -4.652 -6.619 -0.215 1.00 98.88 96 GLU A C 1
ATOM 664 O O . GLU A 1 96 ? -3.573 -6.250 0.260 1.00 98.88 96 GLU A O 1
ATOM 669 N N . LEU A 1 97 ? -5.810 -6.459 0.420 1.00 98.81 97 LEU A N 1
ATOM 670 C CA . LEU A 1 97 ? -5.940 -6.013 1.803 1.00 98.81 97 LEU A CA 1
ATOM 671 C C . LEU A 1 97 ? -5.982 -7.253 2.702 1.00 98.81 97 LEU A C 1
ATOM 673 O O . LEU A 1 97 ? -7.006 -7.928 2.835 1.00 98.81 97 LEU A O 1
ATOM 677 N N . ASN A 1 98 ? -4.832 -7.587 3.279 1.00 98.44 98 ASN A N 1
ATOM 678 C CA . ASN A 1 98 ? -4.641 -8.771 4.115 1.00 98.44 98 ASN A CA 1
ATOM 679 C C . ASN A 1 98 ? -4.923 -8.511 5.599 1.00 98.44 98 ASN A C 1
ATOM 681 O O . ASN A 1 98 ? -5.135 -9.463 6.349 1.00 98.44 98 ASN A O 1
ATOM 685 N N . GLY A 1 99 ? -4.898 -7.245 6.017 1.00 98.25 99 GLY A N 1
ATOM 686 C CA . GLY A 1 99 ? -5.197 -6.802 7.373 1.00 98.25 99 GLY A CA 1
ATOM 687 C C . GLY A 1 99 ? -6.405 -5.867 7.433 1.00 98.25 99 GLY A C 1
ATOM 688 O O . GLY A 1 99 ? -6.979 -5.487 6.411 1.00 98.25 99 GLY A O 1
ATOM 689 N N . LYS A 1 100 ? -6.762 -5.444 8.648 1.00 98.44 100 LYS A N 1
ATOM 690 C CA . LYS A 1 100 ? -7.747 -4.376 8.850 1.00 98.44 100 LYS A CA 1
ATOM 691 C C . LYS A 1 100 ? -7.259 -3.086 8.193 1.00 98.44 100 LYS A C 1
ATOM 693 O O . LYS A 1 100 ? -6.134 -2.654 8.421 1.00 98.44 100 LYS A O 1
ATOM 698 N N . THR A 1 101 ? -8.118 -2.462 7.409 1.00 98.62 101 THR A N 1
ATOM 699 C CA . THR A 1 101 ? -7.857 -1.189 6.746 1.00 98.62 101 THR A CA 1
ATOM 700 C C . THR A 1 101 ? -8.908 -0.180 7.188 1.00 98.62 101 THR A C 1
ATOM 702 O O . THR A 1 101 ? -10.101 -0.454 7.076 1.00 98.62 101 THR A O 1
ATOM 705 N N . TYR A 1 102 ? -8.475 0.971 7.700 1.00 98.69 102 TYR A N 1
ATOM 706 C CA . TYR A 1 102 ? -9.363 2.037 8.158 1.00 98.69 102 TYR A CA 1
ATOM 707 C C . TYR A 1 102 ? -8.959 3.406 7.601 1.00 98.69 102 TYR A C 1
ATOM 709 O O . TYR A 1 102 ? -7.779 3.768 7.617 1.00 98.69 102 TYR A O 1
ATOM 717 N N . ALA A 1 103 ? -9.950 4.174 7.148 1.00 98.69 103 ALA A N 1
ATOM 718 C CA . ALA A 1 103 ? -9.815 5.583 6.790 1.00 98.69 103 ALA A CA 1
ATOM 719 C C . ALA A 1 103 ? -10.705 6.455 7.690 1.00 98.69 103 ALA A C 1
ATOM 721 O O . ALA A 1 103 ? -11.925 6.301 7.711 1.00 98.69 103 ALA A O 1
ATOM 722 N N . GLY A 1 104 ? 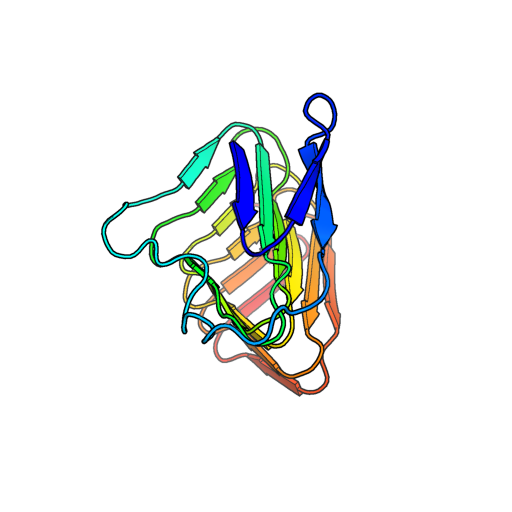-10.098 7.403 8.402 1.00 98.25 104 GLY A N 1
ATOM 723 C CA . GLY A 1 104 ? -10.799 8.406 9.204 1.00 98.25 104 GLY A CA 1
ATOM 724 C C . GLY A 1 104 ? -11.601 9.408 8.368 1.00 98.25 104 GLY A C 1
ATOM 725 O O . GLY A 1 104 ? -12.486 10.059 8.914 1.00 98.25 104 GLY A O 1
ATOM 726 N N . GLY A 1 105 ? -11.324 9.500 7.065 1.00 98.38 105 GLY A N 1
ATOM 727 C CA . GLY A 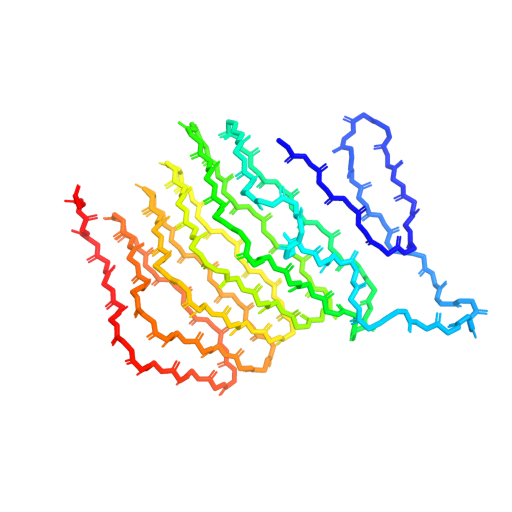1 105 ? -12.137 10.174 6.053 1.00 98.38 105 GLY A CA 1
ATOM 728 C C . GLY A 1 105 ? -12.758 9.174 5.075 1.00 98.38 105 GLY A C 1
ATOM 729 O O . GLY A 1 105 ? -13.545 8.304 5.462 1.00 98.38 105 GLY A O 1
ATOM 730 N N . SER A 1 106 ? -12.398 9.293 3.796 1.00 98.75 106 SER A N 1
ATOM 731 C CA . SER A 1 106 ? -12.846 8.392 2.729 1.00 98.75 106 SER A CA 1
ATOM 732 C C . SER A 1 106 ? -11.772 7.372 2.330 1.00 98.75 106 SER A C 1
ATOM 734 O O . SER A 1 106 ? -10.577 7.668 2.326 1.00 98.75 106 SER A O 1
ATOM 736 N N . ALA A 1 107 ? -12.197 6.173 1.926 1.00 98.81 107 ALA A N 1
ATOM 737 C CA . ALA A 1 107 ? -11.340 5.179 1.286 1.00 98.81 107 ALA A CA 1
ATOM 738 C C . ALA A 1 107 ? -11.656 5.081 -0.214 1.00 98.81 107 ALA A C 1
ATOM 740 O O . ALA A 1 107 ? -12.785 4.792 -0.610 1.00 98.81 107 ALA A O 1
ATOM 741 N N . GLU A 1 108 ? -10.651 5.295 -1.057 1.00 98.94 108 GLU A N 1
ATOM 742 C CA . GLU A 1 108 ? -10.729 5.176 -2.513 1.00 98.94 108 GLU A CA 1
ATOM 743 C C . GLU A 1 108 ? -9.694 4.161 -2.986 1.00 98.94 108 GLU A C 1
ATOM 745 O O . GLU A 1 108 ? -8.491 4.386 -2.853 1.00 98.94 108 GLU A O 1
ATOM 750 N N . ILE A 1 109 ? -10.149 3.040 -3.541 1.00 98.88 109 ILE A N 1
ATOM 751 C CA . ILE A 1 109 ? -9.270 1.975 -4.021 1.00 98.88 109 ILE A CA 1
ATOM 752 C C . ILE A 1 109 ? -9.594 1.686 -5.479 1.00 98.88 109 ILE A C 1
ATOM 754 O O . ILE A 1 109 ? -10.709 1.289 -5.815 1.00 98.88 109 ILE A O 1
ATOM 758 N N . ARG A 1 110 ? -8.595 1.882 -6.335 1.00 98.88 110 ARG A N 1
ATOM 759 C CA . ARG A 1 110 ? -8.624 1.541 -7.752 1.00 98.88 110 ARG A CA 1
ATOM 760 C C . ARG A 1 110 ? -7.644 0.413 -8.022 1.00 98.88 110 ARG A C 1
ATOM 762 O O . ARG A 1 110 ? -6.453 0.530 -7.737 1.00 98.88 110 ARG A O 1
ATOM 769 N N . SER A 1 111 ? -8.144 -0.660 -8.604 1.00 98.62 111 SER A N 1
ATOM 770 C CA . SER A 1 111 ? -7.349 -1.746 -9.146 1.00 98.62 111 SER A CA 1
ATOM 771 C C . SER A 1 111 ? -7.661 -1.901 -10.630 1.00 98.62 111 SER A C 1
ATOM 773 O O . SER A 1 111 ? -8.819 -1.855 -11.030 1.00 98.62 111 SER A O 1
ATOM 775 N N . ALA A 1 112 ? -6.635 -2.073 -11.462 1.00 98.25 112 ALA A N 1
ATOM 776 C CA . ALA A 1 112 ? -6.846 -2.394 -12.875 1.00 98.25 112 ALA A CA 1
ATOM 777 C C . ALA A 1 112 ? -7.395 -3.822 -13.072 1.00 98.25 112 ALA A C 1
ATOM 779 O O . ALA A 1 112 ? -8.088 -4.092 -14.051 1.00 98.25 112 ALA A O 1
ATOM 780 N N . GLU A 1 113 ? -7.080 -4.723 -12.143 1.00 98.50 113 GLU A N 1
ATOM 781 C CA . GLU A 1 113 ? -7.423 -6.140 -12.173 1.00 98.50 113 GLU A CA 1
ATOM 782 C C . GLU A 1 113 ? -8.317 -6.480 -10.970 1.00 98.50 113 GLU A C 1
ATOM 784 O O . GLU A 1 113 ? -9.522 -6.220 -10.991 1.00 98.50 113 GLU A O 1
ATOM 789 N N . GLU A 1 114 ? -7.738 -7.050 -9.917 1.00 98.62 114 GLU A N 1
ATOM 790 C CA . GLU A 1 114 ? -8.452 -7.577 -8.760 1.00 98.62 114 GLU A CA 1
ATOM 791 C C . GLU A 1 114 ? -8.219 -6.747 -7.493 1.00 98.62 114 GLU A C 1
ATOM 793 O O . GLU A 1 114 ? -7.087 -6.397 -7.148 1.00 98.62 114 GLU A O 1
ATOM 798 N N . LEU A 1 115 ? -9.300 -6.522 -6.747 1.00 98.81 115 LEU A N 1
ATOM 799 C CA . LEU A 1 115 ? -9.264 -6.097 -5.355 1.00 98.81 115 LEU A CA 1
ATOM 800 C C . LEU A 1 115 ? -9.739 -7.242 -4.453 1.00 98.81 115 LEU A C 1
ATOM 802 O O . LEU A 1 115 ? -10.909 -7.614 -4.494 1.00 98.81 115 LEU A O 1
ATOM 806 N N . VAL A 1 116 ? -8.854 -7.732 -3.586 1.00 98.88 116 VAL A N 1
ATOM 807 C CA . VAL A 1 116 ? -9.173 -8.721 -2.550 1.00 98.88 116 VAL A CA 1
ATOM 808 C C . VAL A 1 116 ? -9.175 -8.052 -1.179 1.00 98.88 116 VAL A C 1
ATOM 810 O O . VAL A 1 116 ? -8.140 -7.566 -0.720 1.00 98.88 116 VAL A O 1
ATOM 813 N N . ASN A 1 117 ? -10.310 -8.077 -0.484 1.00 98.81 117 ASN A N 1
ATOM 814 C CA . ASN A 1 117 ? -10.405 -7.726 0.932 1.00 98.81 117 ASN A CA 1
ATOM 815 C C . ASN A 1 117 ? -10.582 -8.988 1.786 1.00 98.81 117 ASN A C 1
ATOM 817 O O . ASN A 1 117 ? -11.624 -9.639 1.726 1.00 98.81 117 ASN A O 1
ATOM 821 N N . ARG A 1 118 ? -9.580 -9.327 2.607 1.00 98.69 118 ARG A N 1
ATOM 822 C CA . ARG A 1 118 ? -9.603 -10.536 3.455 1.00 98.69 118 ARG A CA 1
ATOM 823 C C . ARG A 1 118 ? -10.134 -10.305 4.868 1.00 98.69 118 ARG A C 1
ATOM 825 O O . ARG A 1 118 ? -10.460 -11.270 5.553 1.00 98.69 118 ARG A O 1
ATOM 832 N N . GLN A 1 119 ? -10.172 -9.055 5.326 1.00 98.31 119 GLN A N 1
ATOM 833 C CA . GLN A 1 119 ? -10.621 -8.688 6.671 1.00 98.31 119 GLN A CA 1
ATOM 834 C C . GLN A 1 119 ? -11.597 -7.508 6.589 1.00 98.31 119 GLN A C 1
ATOM 836 O O . GLN A 1 119 ? -12.612 -7.603 5.908 1.00 98.31 119 GLN A O 1
ATOM 841 N N . SER A 1 120 ? -11.346 -6.407 7.292 1.00 97.94 120 SER A N 1
ATOM 842 C CA . SER A 1 120 ? -12.218 -5.234 7.264 1.00 97.94 120 SER A CA 1
ATOM 843 C C . SER A 1 120 ? -11.610 -4.124 6.416 1.00 97.94 120 SER A C 1
ATOM 845 O O . SER A 1 120 ? -10.460 -3.750 6.645 1.00 97.94 120 SER A O 1
ATOM 847 N N . LEU A 1 121 ? -12.405 -3.536 5.529 1.00 98.75 121 LEU A N 1
ATOM 848 C CA . LEU A 1 121 ? -12.175 -2.205 4.984 1.00 98.75 121 LEU A CA 1
ATOM 849 C C . LEU A 1 121 ? -13.272 -1.285 5.517 1.00 98.75 121 LEU A C 1
ATOM 851 O O . LEU A 1 121 ? -14.437 -1.423 5.151 1.00 98.75 121 LEU A O 1
ATOM 855 N N . ALA A 1 122 ? -12.890 -0.356 6.381 1.00 98.69 122 ALA A N 1
ATOM 856 C CA . ALA A 1 122 ? -13.805 0.570 7.021 1.00 98.69 122 ALA A CA 1
ATOM 857 C C . ALA A 1 122 ? -13.429 2.020 6.699 1.00 98.69 122 ALA A C 1
ATOM 859 O O . ALA A 1 122 ? -12.248 2.357 6.577 1.00 98.69 122 ALA A O 1
ATOM 860 N N . ALA A 1 123 ? -14.428 2.886 6.578 1.00 98.75 123 ALA A N 1
ATOM 861 C CA . ALA A 1 123 ? -14.213 4.322 6.462 1.00 98.75 123 ALA A CA 1
ATOM 862 C C . ALA A 1 123 ? -15.273 5.104 7.237 1.00 98.75 123 ALA A C 1
ATOM 864 O O . ALA A 1 123 ? -16.443 4.710 7.275 1.00 98.75 123 ALA A O 1
ATOM 865 N N . ARG A 1 124 ? -14.884 6.249 7.798 1.00 98.56 124 ARG A N 1
ATOM 866 C CA . ARG A 1 124 ? -15.818 7.145 8.488 1.00 98.56 124 ARG A CA 1
ATOM 867 C C . ARG A 1 124 ? -16.848 7.744 7.543 1.00 98.56 124 ARG A C 1
ATOM 869 O O . ARG A 1 124 ? -17.999 7.903 7.927 1.00 98.56 124 ARG A O 1
ATOM 876 N N . GLU A 1 125 ? -16.448 8.091 6.325 1.00 98.38 125 GLU A N 1
ATOM 877 C CA . GLU A 1 125 ? -17.320 8.805 5.392 1.00 98.38 125 GLU A CA 1
ATOM 878 C 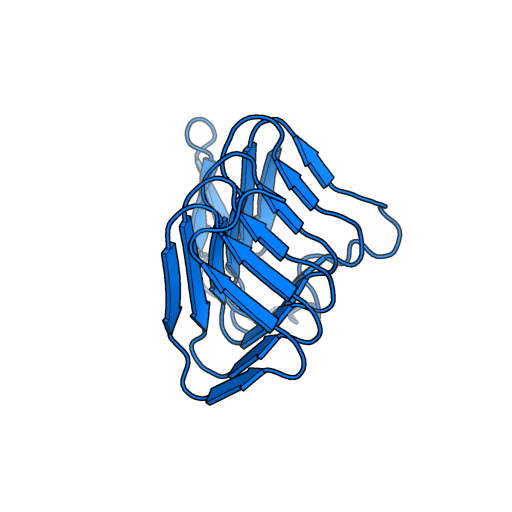C . GLU A 1 125 ? -17.807 7.898 4.263 1.00 98.38 125 GLU A C 1
ATOM 880 O O . GLU A 1 125 ? -18.965 7.483 4.233 1.00 98.38 125 GLU A O 1
ATOM 885 N N . ARG A 1 126 ? -16.922 7.581 3.316 1.00 98.44 126 ARG A N 1
ATOM 886 C CA . ARG A 1 126 ? -17.266 6.913 2.060 1.00 98.44 126 ARG A CA 1
ATOM 887 C C . ARG A 1 126 ? -16.237 5.851 1.721 1.00 98.44 126 ARG A C 1
ATOM 889 O O . ARG A 1 126 ? -15.043 6.057 1.916 1.00 98.44 126 ARG A O 1
ATOM 896 N N . ILE A 1 127 ? -16.698 4.766 1.110 1.00 98.88 127 ILE A N 1
ATOM 897 C CA . ILE A 1 127 ? -15.839 3.805 0.418 1.00 98.88 127 ILE A CA 1
ATOM 898 C C . ILE A 1 127 ? -16.172 3.832 -1.078 1.00 98.88 127 ILE A C 1
ATOM 900 O O . ILE A 1 127 ? -17.338 3.736 -1.459 1.00 98.88 127 ILE A O 1
ATOM 904 N N . ALA A 1 128 ? -15.152 3.966 -1.927 1.00 98.81 128 ALA A N 1
ATOM 905 C CA . ALA A 1 128 ? -15.234 3.774 -3.374 1.00 98.81 128 ALA A CA 1
ATOM 906 C C . ALA A 1 128 ? -14.236 2.715 -3.821 1.00 98.81 128 ALA A C 1
ATOM 908 O O . ALA A 1 128 ? -13.032 2.897 -3.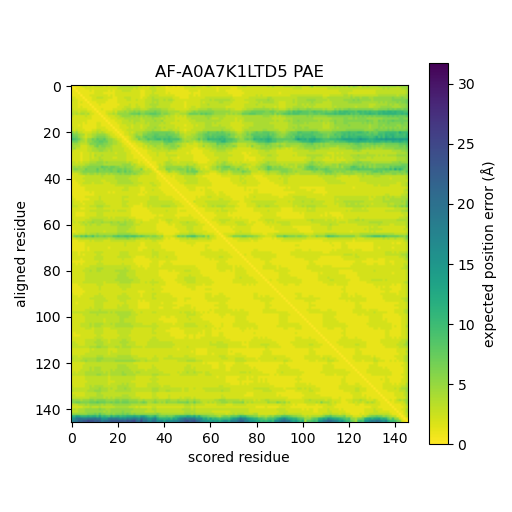647 1.00 98.81 128 ALA A O 1
ATOM 909 N N . LEU A 1 129 ? -14.746 1.658 -4.446 1.00 98.81 129 LEU A N 1
ATOM 910 C CA . LEU A 1 129 ? -13.949 0.566 -4.988 1.00 98.81 129 LEU A CA 1
ATOM 911 C C . LEU A 1 129 ? -14.186 0.479 -6.493 1.00 98.81 129 LEU A C 1
ATOM 913 O O . LEU A 1 129 ? -15.331 0.425 -6.938 1.00 98.81 129 LEU A O 1
ATOM 917 N N . GLU A 1 130 ? -13.108 0.461 -7.261 1.00 98.81 130 GLU A N 1
ATOM 918 C CA . GLU A 1 130 ? -13.121 0.292 -8.711 1.00 98.81 130 GLU A CA 1
ATOM 919 C C . GLU A 1 130 ? -12.118 -0.809 -9.058 1.00 98.81 130 GLU A C 1
ATOM 921 O O . GLU A 1 130 ? -10.925 -0.651 -8.814 1.00 98.81 130 GLU A O 1
ATOM 926 N N . ALA A 1 131 ? -12.604 -1.940 -9.567 1.00 98.62 131 ALA A N 1
ATOM 927 C CA . ALA A 1 131 ? -11.780 -3.063 -10.004 1.00 98.62 131 ALA A CA 1
ATOM 928 C C . ALA A 1 131 ? -12.529 -3.893 -11.052 1.00 98.62 131 ALA A C 1
ATOM 930 O O . ALA A 1 131 ? -13.762 -3.855 -11.103 1.00 98.62 131 ALA A O 1
ATOM 931 N N . ALA A 1 132 ? -11.805 -4.665 -11.864 1.00 98.38 132 ALA A N 1
ATOM 932 C CA . ALA A 1 132 ? -12.425 -5.622 -12.780 1.00 98.38 132 ALA A CA 1
ATOM 933 C C . ALA A 1 132 ? -13.078 -6.784 -12.012 1.00 98.38 132 ALA A C 1
ATOM 935 O O . ALA A 1 132 ? -14.141 -7.271 -12.399 1.00 98.38 132 ALA A O 1
ATOM 936 N N . HIS A 1 133 ? -12.461 -7.196 -10.902 1.00 98.56 133 HIS A N 1
ATOM 937 C CA . HIS A 1 133 ? -13.016 -8.160 -9.959 1.00 98.56 133 HIS A CA 1
ATOM 938 C C . HIS A 1 133 ? -12.823 -7.677 -8.520 1.00 98.56 133 HIS A C 1
ATOM 940 O O . HIS A 1 133 ? -11.754 -7.183 -8.164 1.00 98.56 133 HIS A O 1
ATOM 946 N N . ILE A 1 134 ? -13.858 -7.822 -7.693 1.00 98.75 134 ILE A N 1
ATOM 947 C CA . ILE A 1 134 ? -13.789 -7.546 -6.257 1.00 98.75 134 ILE A CA 1
ATOM 948 C C . ILE A 1 134 ? -14.149 -8.835 -5.525 1.00 98.75 134 ILE A C 1
ATOM 950 O O . ILE A 1 134 ? -15.299 -9.272 -5.593 1.00 98.75 134 ILE A O 1
ATOM 954 N N . ASP A 1 135 ? -13.177 -9.400 -4.812 1.00 98.75 135 ASP A N 1
ATOM 955 C CA . ASP A 1 135 ? -13.389 -10.484 -3.855 1.00 98.75 135 ASP A CA 1
ATOM 956 C C . ASP A 1 135 ? -13.367 -9.902 -2.437 1.00 98.75 135 ASP A C 1
ATOM 958 O O . ASP A 1 135 ? -12.393 -9.291 -1.991 1.00 98.75 135 ASP A O 1
ATOM 962 N N . ASN A 1 136 ? -14.471 -10.067 -1.719 1.00 98.50 136 ASN A N 1
ATOM 963 C CA . ASN A 1 136 ? -14.583 -9.657 -0.332 1.00 98.50 136 ASN A CA 1
ATOM 964 C C . ASN A 1 136 ? -14.881 -10.875 0.542 1.00 98.50 136 ASN A C 1
ATOM 966 O O . ASN A 1 136 ? -16.022 -11.330 0.621 1.00 98.50 136 ASN A O 1
ATOM 970 N N . ALA A 1 137 ? -13.863 -11.328 1.267 1.00 97.44 137 ALA A N 1
ATOM 971 C CA . ALA A 1 137 ? -13.951 -12.409 2.242 1.00 97.44 137 ALA A CA 1
ATOM 972 C C . ALA A 1 137 ? -14.159 -11.909 3.688 1.00 97.44 137 ALA A C 1
ATOM 974 O O . ALA A 1 137 ? -14.168 -12.714 4.619 1.00 97.44 137 ALA A O 1
ATOM 975 N N . GLY A 1 138 ? -14.325 -10.597 3.892 1.00 97.12 138 GLY A N 1
ATOM 976 C CA . GLY A 1 138 ? -14.606 -10.002 5.198 1.00 97.12 138 GLY A CA 1
ATOM 977 C C . GLY A 1 138 ? -15.701 -8.935 5.148 1.00 97.12 138 GLY A C 1
ATOM 978 O O . GLY A 1 138 ? -16.791 -9.191 4.637 1.00 97.12 138 GLY A O 1
ATOM 979 N N . VAL A 1 139 ? -15.450 -7.752 5.708 1.00 98.19 139 VAL A N 1
ATOM 980 C CA . VAL A 1 139 ? -16.449 -6.677 5.851 1.00 98.19 139 VAL A CA 1
ATOM 981 C C . VAL A 1 139 ? -15.991 -5.417 5.127 1.00 98.19 139 VAL A C 1
ATOM 983 O O . VAL A 1 139 ? -14.824 -5.037 5.209 1.00 98.19 139 VAL A O 1
ATOM 986 N N . ILE A 1 140 ? -16.929 -4.759 4.446 1.00 98.56 140 ILE A N 1
ATOM 987 C CA . ILE A 1 140 ? -16.758 -3.424 3.871 1.00 98.56 140 ILE A CA 1
ATOM 988 C C . ILE A 1 140 ? -17.860 -2.541 4.451 1.00 98.56 140 ILE A C 1
ATOM 990 O O . ILE A 1 140 ? -19.039 -2.818 4.234 1.00 98.56 140 ILE A O 1
ATOM 994 N N . GLU A 1 141 ? -17.488 -1.496 5.186 1.00 98.19 141 GLU A N 1
ATOM 995 C CA . GLU A 1 141 ? -18.444 -0.623 5.874 1.00 98.19 141 GLU A CA 1
ATOM 996 C C . GLU A 1 141 ? -18.025 0.849 5.829 1.00 98.19 141 GLU A C 1
ATOM 998 O O . GLU A 1 141 ? -16.891 1.217 6.122 1.00 98.19 141 GLU A O 1
ATOM 1003 N N . ALA A 1 142 ? -18.959 1.710 5.442 1.00 98.25 142 ALA A N 1
ATOM 1004 C CA . ALA A 1 142 ? -18.782 3.156 5.447 1.00 98.25 142 ALA A CA 1
ATOM 1005 C C . ALA A 1 142 ? -19.685 3.774 6.520 1.00 98.25 142 ALA A C 1
ATOM 1007 O O . ALA A 1 142 ? -20.728 3.204 6.845 1.00 98.25 142 ALA A O 1
ATOM 1008 N N . GLY A 1 143 ? -19.325 4.948 7.037 1.00 97.56 143 GLY A N 1
ATOM 1009 C CA . GLY A 1 143 ? -20.111 5.613 8.078 1.00 97.56 143 GLY A CA 1
ATOM 1010 C C . GLY A 1 143 ? -19.772 5.163 9.499 1.00 97.56 143 GLY A C 1
ATOM 1011 O O . GLY A 1 143 ? -20.591 5.368 10.392 1.00 97.56 143 GLY A O 1
ATOM 1012 N N . VAL A 1 144 ? -18.617 4.520 9.714 1.00 92.69 144 VAL A N 1
ATOM 1013 C CA . VAL A 1 144 ? -18.244 3.951 11.019 1.00 92.69 144 VAL A CA 1
ATOM 1014 C C . VAL A 1 144 ? -17.119 4.734 11.690 1.00 92.69 144 VAL A C 1
ATOM 1016 O O . VAL A 1 144 ? -16.128 5.090 11.058 1.00 92.69 144 VAL A O 1
ATOM 1019 N N . GLU A 1 145 ? -17.268 4.978 12.990 1.00 83.69 145 GLU A N 1
ATOM 1020 C CA . GLU A 1 145 ? -16.233 5.544 13.860 1.00 83.69 145 GLU A CA 1
ATOM 1021 C C . GLU A 1 145 ? -15.904 4.468 14.916 1.00 83.69 145 GLU A C 1
ATOM 1023 O O . GLU A 1 145 ? -16.717 4.252 15.819 1.00 83.69 145 GLU A O 1
ATOM 1028 N N . PRO A 1 146 ? -14.819 3.693 14.718 1.00 67.69 146 PRO A N 1
ATOM 1029 C CA . PRO A 1 146 ? -14.476 2.536 15.545 1.00 67.69 146 PRO A CA 1
ATOM 1030 C C . PRO A 1 146 ? -13.949 2.895 16.939 1.00 67.69 146 PRO A C 1
ATOM 1032 O O . PRO A 1 146 ? -13.483 4.040 17.145 1.00 67.69 146 PRO A O 1
#

Nearest PDB structures (foldseek):
  4nuh-assembly1_A  TM=4.231E-01  e=1.182E+00  Leucosporidium
  3uyv-assembly1_A-2  TM=2.771E-01  e=4.034E+00  Leucosporidium sp. AY30
  3lyc-assembly5_J  TM=2.823E-01  e=5.267E+00  Parabacteroides distasonis ATCC 8503
  3pet-assembly1_A  TM=1.638E-01  e=6.181E+00  Bacteroides fragilis NCTC 9343

Solvent-accessible surface area (backbone atoms only — not comparable to full-atom values): 7158 Å² total; per-residue (Å²): 81,80,47,79,39,60,60,59,53,63,42,90,87,78,60,51,70,4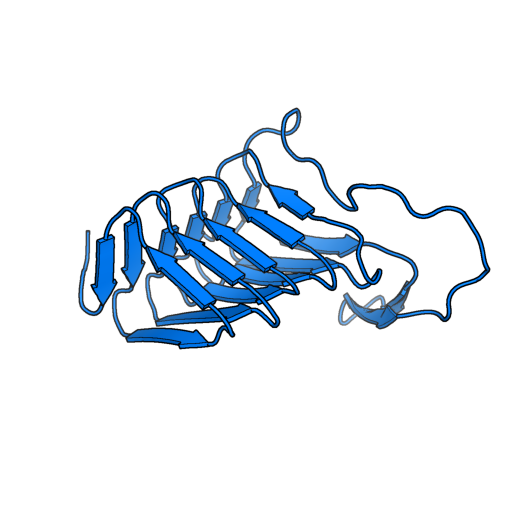4,70,54,79,85,86,81,68,88,76,62,72,52,70,41,72,26,74,87,66,50,56,51,76,33,53,31,36,40,38,39,33,61,36,76,69,28,18,36,36,37,62,24,44,34,38,12,75,70,21,33,34,40,38,39,32,41,7,42,36,37,36,26,33,35,39,17,54,21,35,30,39,40,38,24,35,24,37,35,34,67,22,49,31,40,10,54,27,34,30,38,40,39,20,73,37,37,34,36,35,55,31,38,44,38,8,33,57,38,72,47,80,45,47,75,39,77,49,72,74,51,48,78,47,55,61,48,85,133

Sequence (146 aa):
LNIVTGRNDVQADSLQATPRAADGSEKPQLAIDSSALGGMYAGAIRLVGTEQGVGVRLAGDMAASGGDIRIDASGKLSLAQASSQGDLKIAAQAVELNGKTYAGGSAEIRSAEELVNRQSLAARERIALEAAHIDNAGVIEAGVEP

Organism: NCBI:txid1028746

InterPro domains:
  IPR008619 Filamentous haemagglutinin repeat [PF05594] (103-141)
  IPR008638 Filamentous haemagglutinin FhaB/tRNA nuclease CdiA-like, TPS domain [PF05860] (1-79)
  IPR010069 Toxin CdiA-like, Filamentous hemagglutinin motif repeats [TIGR01731] (99-138)
  IPR011050 Pectin lyase fold/virulence factor [SSF51126] (4-109)
  IPR012334 Pectin lyase fold [G3DSA:2.160.20.10] (1-107)

Secondary structure (DSSP, 8-state):
-EEEESSEEE-TTT--EEEPPP-SPPPPSEEEE-TTT--EEESSEEEEE-STT-EEEE-S-EEESSS-EEEEEEEEEEE--EEESS-EEEEEEEEEE-S-EEESS-EEEEESSEEEESSEEEESS-EEEE-SEEEESSEEEES---

pLDDT: mean 96.85, std 3.54, range [67.69, 98.94]

Radius of gyration: 14.78 Å; Cα contacts (8 Å, |Δi|>4): 435; chains: 1; bounding box: 38×32×36 Å

Mean predicted aligned error: 2.8 Å